Protein AF-A0A956BCN1-F1 (afdb_monomer_lite)

Secondary structure (DSSP, 8-state):
--SHHHHHHHHHHHHHHHHTTS-SSS--EEEEEEE-SSS-EEEEEEETTEEEEEEEETTEEEEEEE-TT-

Sequence (70 aa):
MGGLLAIFAGLSVWARRLAGGAAGDAGIVVIGQRRLDAHTRLVVVEADGRRLLLGVGRDGVRLVKDLTGE

Radius of gyration: 14.41 Å; chains: 1; bounding box: 38×35×28 Å

Structure (mmCIF, N/CA/C/O backbone):
data_AF-A0A956BCN1-F1
#
_entry.id   AF-A0A956BCN1-F1
#
loop_
_atom_site.group_PDB
_atom_site.id
_atom_site.type_symbol
_atom_site.label_atom_id
_atom_site.label_alt_id
_atom_site.label_comp_id
_atom_site.label_asym_id
_atom_site.label_entity_id
_atom_site.label_seq_id
_atom_site.pdbx_PDB_ins_code
_atom_site.Cartn_x
_atom_site.Cartn_y
_atom_site.Cartn_z
_atom_site.occupancy
_atom_site.B_iso_or_equiv
_atom_site.auth_seq_id
_atom_site.auth_comp_id
_atom_site.auth_asym_id
_atom_site.auth_ato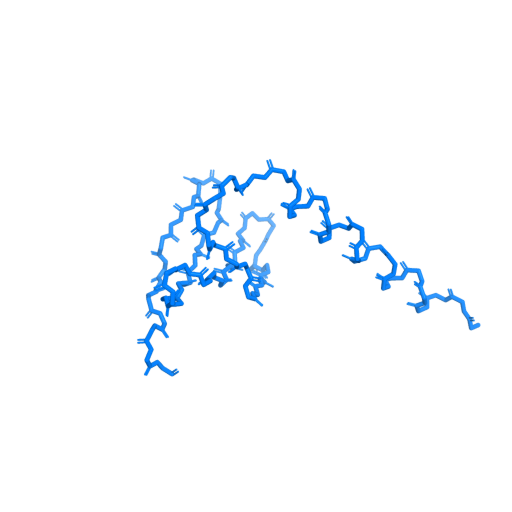m_id
_atom_site.pdbx_PDB_model_num
ATOM 1 N N . MET A 1 1 ? 23.515 25.349 -2.808 1.00 48.19 1 MET A N 1
ATOM 2 C CA . MET A 1 1 ? 22.352 25.099 -1.924 1.00 48.19 1 MET A CA 1
ATOM 3 C C . MET A 1 1 ? 21.043 25.236 -2.714 1.00 48.19 1 MET A C 1
ATOM 5 O O . MET A 1 1 ? 20.328 26.205 -2.532 1.00 48.19 1 MET A O 1
ATOM 9 N N . GLY A 1 2 ? 20.739 24.310 -3.633 1.00 46.62 2 GLY A N 1
ATOM 10 C CA . GLY A 1 2 ? 19.534 24.412 -4.485 1.00 46.62 2 GLY A CA 1
ATOM 11 C C . GLY A 1 2 ? 18.864 23.082 -4.854 1.00 46.62 2 GLY A C 1
ATOM 12 O O . GLY A 1 2 ? 17.797 23.088 -5.449 1.00 46.62 2 GLY A O 1
ATOM 13 N N . GLY A 1 3 ? 19.455 21.937 -4.488 1.00 44.28 3 GLY A N 1
ATOM 14 C CA . GLY A 1 3 ? 18.942 20.615 -4.878 1.00 44.28 3 GLY A CA 1
ATOM 15 C C . GLY A 1 3 ? 17.848 20.046 -3.968 1.00 44.28 3 GLY A C 1
ATOM 16 O O . GLY A 1 3 ? 17.035 19.249 -4.418 1.00 44.28 3 GLY A O 1
ATOM 17 N N . LEU A 1 4 ? 17.785 20.467 -2.700 1.00 49.72 4 LEU A N 1
ATOM 18 C CA . LEU A 1 4 ? 16.853 19.891 -1.721 1.00 49.72 4 LEU A CA 1
ATOM 19 C C . LEU A 1 4 ? 15.396 20.316 -1.964 1.00 49.72 4 LEU A C 1
ATOM 21 O O . LEU A 1 4 ? 14.496 19.491 -1.852 1.00 49.72 4 LEU A O 1
ATOM 25 N N . LEU A 1 5 ? 15.151 21.561 -2.380 1.00 51.78 5 LEU A N 1
ATOM 26 C CA . LEU A 1 5 ? 13.791 22.078 -2.586 1.00 51.78 5 LEU A CA 1
ATOM 27 C C . LEU A 1 5 ? 13.100 21.483 -3.830 1.00 51.78 5 LEU A C 1
ATOM 29 O O . LEU A 1 5 ? 11.882 21.310 -3.832 1.00 51.78 5 LEU A O 1
ATOM 33 N N . ALA A 1 6 ? 13.865 21.086 -4.853 1.00 51.06 6 ALA A N 1
ATOM 34 C CA . ALA A 1 6 ? 13.324 20.477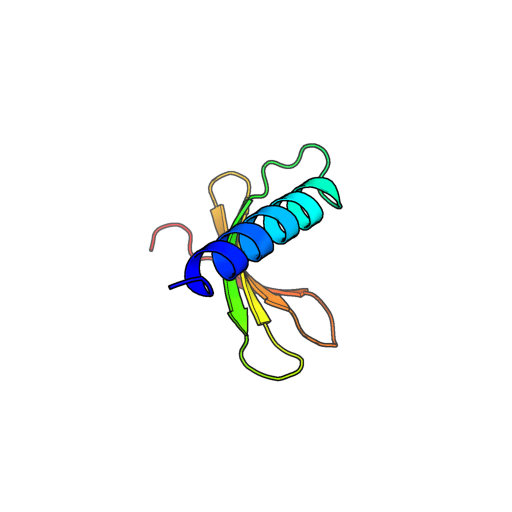 -6.072 1.00 51.06 6 ALA A CA 1
ATOM 35 C C . ALA A 1 6 ? 12.790 19.049 -5.844 1.00 51.06 6 ALA A C 1
ATOM 37 O O . ALA A 1 6 ? 11.818 18.637 -6.477 1.00 51.06 6 ALA A O 1
ATOM 38 N N . ILE A 1 7 ? 13.380 18.308 -4.900 1.00 53.94 7 ILE A N 1
ATOM 39 C CA . ILE A 1 7 ? 12.980 16.928 -4.588 1.00 53.94 7 ILE A CA 1
ATOM 40 C C . ILE A 1 7 ? 11.646 16.917 -3.827 1.00 53.94 7 ILE A C 1
ATOM 42 O O . ILE A 1 7 ? 10.756 16.136 -4.160 1.00 53.94 7 ILE A O 1
ATOM 46 N N . PHE A 1 8 ? 11.456 17.834 -2.872 1.00 52.81 8 PHE A N 1
ATOM 47 C CA . PHE A 1 8 ? 10.192 17.966 -2.135 1.00 52.81 8 PHE A CA 1
ATOM 48 C C . PHE A 1 8 ? 9.045 18.506 -3.003 1.00 52.81 8 PHE A C 1
ATOM 50 O O . PHE A 1 8 ? 7.908 18.038 -2.884 1.00 52.81 8 PHE A O 1
ATOM 57 N N . ALA A 1 9 ? 9.332 19.434 -3.923 1.00 52.28 9 ALA A N 1
ATOM 58 C CA . ALA A 1 9 ? 8.343 19.920 -4.885 1.00 52.28 9 ALA A CA 1
ATOM 59 C C . ALA A 1 9 ? 7.910 18.816 -5.873 1.00 52.28 9 ALA A C 1
ATOM 61 O O . ALA A 1 9 ? 6.715 18.655 -6.130 1.00 52.28 9 ALA A O 1
ATOM 62 N N . GLY A 1 10 ? 8.851 17.992 -6.354 1.00 50.59 10 GLY A N 1
ATOM 63 C CA . GLY A 1 10 ? 8.559 16.839 -7.212 1.00 50.59 10 GLY A CA 1
ATOM 64 C C . GLY A 1 10 ? 7.735 15.749 -6.515 1.00 50.59 10 GLY A C 1
ATOM 65 O O . GLY A 1 10 ? 6.792 15.217 -7.105 1.00 50.59 10 GLY A O 1
ATOM 66 N N . LEU A 1 11 ? 8.021 15.469 -5.236 1.00 53.00 11 LEU A N 1
ATOM 67 C CA . LEU A 1 11 ? 7.262 14.503 -4.430 1.00 53.00 11 LEU A CA 1
ATOM 68 C C . LEU A 1 11 ? 5.812 14.956 -4.190 1.00 53.00 11 LEU A C 1
ATOM 70 O O . LEU A 1 11 ? 4.887 14.148 -4.255 1.00 53.00 11 LEU A O 1
ATOM 74 N N . SER A 1 12 ? 5.607 16.255 -3.961 1.00 53.34 12 SER A N 1
ATOM 75 C CA . SER A 1 12 ? 4.287 16.825 -3.659 1.00 53.34 12 SER A CA 1
ATOM 76 C C . SER A 1 12 ? 3.362 16.846 -4.880 1.00 53.34 12 SER A C 1
ATOM 78 O O . SER A 1 12 ? 2.155 16.627 -4.761 1.00 53.34 12 SER A O 1
ATOM 80 N N . VAL A 1 13 ? 3.916 17.065 -6.077 1.00 52.22 13 VAL A N 1
ATOM 81 C CA . VAL A 1 13 ? 3.146 17.056 -7.331 1.00 52.22 13 VAL A CA 1
ATOM 82 C C . VAL A 1 13 ? 2.840 15.624 -7.788 1.00 52.22 13 VAL A C 1
ATOM 84 O O . VAL A 1 13 ? 1.743 15.376 -8.287 1.00 52.22 13 VAL A O 1
ATOM 87 N N . TRP A 1 14 ? 3.731 14.651 -7.549 1.00 50.75 14 TRP A N 1
ATOM 88 C CA . TRP A 1 14 ? 3.445 13.237 -7.838 1.00 50.75 14 TRP A CA 1
ATOM 89 C C . TRP A 1 14 ? 2.408 12.641 -6.870 1.00 50.75 14 TRP A C 1
ATOM 91 O O . TRP A 1 14 ? 1.507 11.925 -7.307 1.00 50.75 14 TRP A O 1
ATOM 101 N N . ALA A 1 15 ? 2.452 13.025 -5.587 1.00 54.00 15 ALA A N 1
ATOM 102 C CA . ALA A 1 15 ? 1.424 12.671 -4.606 1.00 54.00 15 ALA A CA 1
ATOM 103 C C . ALA A 1 15 ? 0.037 13.224 -4.988 1.00 54.00 15 ALA A C 1
ATOM 105 O O . ALA A 1 15 ? -0.946 12.486 -4.953 1.00 54.00 15 ALA A O 1
ATOM 106 N N . ARG A 1 16 ? -0.054 14.483 -5.448 1.00 52.62 16 ARG A N 1
ATOM 107 C CA . ARG A 1 16 ? -1.322 15.070 -5.931 1.00 52.62 16 ARG A CA 1
ATOM 108 C C . ARG A 1 16 ? -1.845 14.417 -7.211 1.00 52.62 16 ARG A C 1
ATOM 110 O O . ARG A 1 16 ? -3.053 14.302 -7.378 1.00 52.62 16 ARG A O 1
ATOM 117 N N . ARG A 1 17 ? -0.963 13.965 -8.108 1.00 52.34 17 ARG A N 1
ATOM 118 C CA . ARG A 1 17 ? -1.367 13.353 -9.386 1.00 52.34 17 ARG A CA 1
ATOM 119 C C . ARG A 1 17 ? -1.815 11.895 -9.249 1.00 52.34 17 ARG A C 1
ATOM 121 O O . ARG A 1 17 ? -2.582 11.428 -10.081 1.00 52.34 17 ARG A O 1
ATOM 128 N N . LEU A 1 18 ? -1.380 11.202 -8.196 1.00 50.00 18 LEU A N 1
ATOM 129 C CA . LEU A 1 18 ? -1.892 9.878 -7.824 1.00 50.00 18 LEU A CA 1
ATOM 130 C C . LEU A 1 18 ? -3.142 9.955 -6.943 1.00 50.00 18 LEU A C 1
ATOM 132 O O . LEU A 1 18 ? -4.037 9.135 -7.115 1.00 50.00 18 LEU A O 1
ATOM 136 N N . ALA A 1 19 ? -3.252 10.972 -6.083 1.00 49.97 19 ALA A N 1
ATOM 137 C CA . ALA A 1 19 ? -4.488 11.261 -5.356 1.00 49.97 19 ALA A CA 1
ATOM 138 C C . ALA A 1 19 ? -5.629 11.718 -6.288 1.00 49.97 19 ALA A C 1
ATOM 140 O O . ALA A 1 19 ? -6.788 11.426 -6.026 1.00 49.97 19 ALA A O 1
ATOM 141 N N . GLY A 1 20 ? -5.317 12.399 -7.397 1.00 43.44 20 GLY A N 1
ATOM 142 C CA . GLY A 1 20 ? -6.316 12.884 -8.357 1.00 43.44 20 GLY A CA 1
ATOM 143 C C . GLY A 1 20 ? -6.756 11.882 -9.434 1.00 43.44 20 GLY A C 1
ATOM 144 O O . GLY A 1 20 ? -7.566 12.251 -10.277 1.00 43.44 20 GLY A O 1
ATOM 145 N N . GLY A 1 21 ? -6.202 10.661 -9.464 1.00 43.59 21 GLY A N 1
ATOM 146 C CA . GLY A 1 21 ? -6.346 9.750 -10.610 1.00 43.59 21 GLY A CA 1
ATOM 147 C C . GLY A 1 21 ? -7.265 8.539 -10.430 1.00 43.59 21 GLY A C 1
ATOM 148 O O . GLY A 1 21 ? -7.796 8.058 -11.426 1.00 43.59 21 GLY A O 1
ATOM 149 N N . ALA A 1 22 ? -7.453 8.011 -9.217 1.00 46.47 22 ALA A N 1
ATOM 150 C CA . ALA A 1 22 ? -8.200 6.760 -9.044 1.00 46.47 22 ALA A CA 1
ATOM 151 C C . ALA A 1 22 ? -8.635 6.510 -7.591 1.00 46.47 22 ALA A C 1
ATOM 153 O O . ALA A 1 22 ? -8.048 5.674 -6.916 1.00 46.47 22 ALA A O 1
ATOM 154 N N . ALA A 1 23 ? -9.653 7.224 -7.113 1.00 45.50 23 ALA A N 1
ATOM 155 C CA . ALA A 1 23 ? -10.564 6.740 -6.069 1.00 45.50 23 ALA A CA 1
ATOM 156 C C . ALA A 1 23 ? -11.672 7.777 -5.875 1.00 45.50 23 ALA A C 1
ATOM 158 O O . ALA A 1 23 ? -11.544 8.706 -5.080 1.00 45.50 23 ALA A O 1
ATOM 159 N N . GLY A 1 24 ? -12.764 7.628 -6.620 1.00 44.69 24 GLY A N 1
ATOM 160 C CA . GLY A 1 24 ? -14.029 8.153 -6.128 1.00 44.69 24 GLY A CA 1
ATOM 161 C C . GLY A 1 24 ? -14.336 7.472 -4.792 1.00 44.69 24 GLY A C 1
ATOM 162 O O . GLY A 1 24 ? -14.320 6.249 -4.714 1.00 44.69 24 GLY A O 1
ATOM 163 N N . ASP A 1 25 ? -14.537 8.278 -3.755 1.00 51.72 25 ASP A N 1
ATOM 164 C CA . ASP A 1 25 ? -15.470 8.008 -2.655 1.00 51.72 25 ASP A CA 1
ATOM 165 C C . ASP A 1 25 ? -15.316 6.698 -1.845 1.00 51.72 25 ASP A C 1
ATOM 167 O O . ASP A 1 25 ? -16.303 6.166 -1.356 1.00 51.72 25 ASP A O 1
ATOM 171 N N . ALA A 1 26 ? -14.106 6.148 -1.678 1.00 55.22 26 ALA A N 1
ATOM 172 C CA . ALA A 1 26 ? -13.920 4.882 -0.939 1.00 55.22 26 ALA A CA 1
ATOM 173 C C . ALA A 1 26 ? -13.059 4.971 0.337 1.00 55.22 26 ALA A C 1
ATOM 175 O O . ALA A 1 26 ? -12.756 3.948 0.936 1.00 55.22 26 ALA A O 1
ATOM 176 N N . GLY A 1 27 ? -12.620 6.160 0.770 1.00 67.25 27 GLY A N 1
ATOM 177 C CA . GLY A 1 27 ? -11.865 6.286 2.032 1.00 67.25 27 GLY A CA 1
ATOM 178 C C . GLY A 1 27 ? -10.535 5.512 2.068 1.00 67.25 27 GLY A C 1
ATOM 179 O O . GLY A 1 27 ? -10.039 5.192 3.146 1.00 67.25 27 GLY A O 1
ATOM 180 N N . ILE A 1 28 ? -9.959 5.200 0.902 1.00 75.62 28 ILE A N 1
ATOM 181 C CA . ILE A 1 28 ? -8.706 4.447 0.784 1.00 75.62 28 ILE A CA 1
ATOM 182 C C . ILE A 1 28 ? -7.527 5.421 0.757 1.00 75.62 28 ILE A C 1
ATOM 184 O O . ILE A 1 28 ? -7.407 6.248 -0.149 1.00 75.62 28 ILE A O 1
ATOM 188 N N . VAL A 1 29 ? -6.622 5.297 1.725 1.00 83.38 29 VAL A N 1
ATOM 189 C CA . VAL A 1 29 ? -5.432 6.140 1.879 1.00 83.38 29 VAL A CA 1
ATOM 190 C C . VAL A 1 29 ? -4.177 5.282 1.796 1.00 83.38 29 VAL A C 1
ATOM 192 O O . VAL A 1 29 ? -4.034 4.297 2.507 1.00 83.38 29 VAL A O 1
ATOM 195 N N . VAL A 1 30 ? -3.211 5.659 0.961 1.00 85.69 30 VAL A N 1
ATOM 196 C CA . VAL A 1 30 ? -1.903 4.989 0.942 1.00 85.69 30 VAL A CA 1
ATOM 197 C C . VAL A 1 30 ? -1.032 5.559 2.062 1.00 85.69 30 VAL A C 1
ATOM 199 O O . VAL A 1 30 ? -0.650 6.725 2.013 1.00 85.69 30 VAL A O 1
ATOM 202 N N . ILE A 1 31 ? -0.689 4.730 3.049 1.00 87.81 31 ILE A N 1
ATOM 203 C CA . ILE A 1 31 ? 0.121 5.119 4.217 1.00 87.81 31 ILE A CA 1
ATOM 204 C C . ILE A 1 31 ? 1.616 5.044 3.894 1.00 87.81 31 ILE A C 1
ATOM 206 O O . ILE A 1 31 ? 2.421 5.828 4.392 1.00 87.81 31 ILE A O 1
ATOM 210 N N . GLY A 1 32 ? 2.012 4.097 3.045 1.00 85.69 32 GLY A N 1
ATOM 211 C CA . GLY A 1 32 ? 3.414 3.904 2.709 1.00 85.69 32 GLY A CA 1
ATOM 212 C C . GLY A 1 32 ? 3.605 2.979 1.526 1.00 85.69 32 GLY A C 1
ATOM 213 O O . GLY A 1 32 ? 2.736 2.184 1.182 1.00 85.69 32 GLY A O 1
ATOM 214 N N . GLN A 1 33 ? 4.762 3.073 0.885 1.00 91.38 33 GLN A N 1
ATOM 215 C CA . GLN A 1 33 ? 5.133 2.148 -0.175 1.00 91.38 33 GLN A CA 1
ATOM 216 C C . GLN A 1 33 ? 6.638 1.917 -0.197 1.00 91.38 33 GLN A C 1
ATOM 218 O O . GLN A 1 33 ? 7.423 2.837 0.030 1.00 91.38 33 GLN A O 1
ATOM 223 N N . ARG A 1 34 ? 7.045 0.687 -0.506 1.00 91.62 34 ARG A N 1
ATOM 224 C CA . ARG A 1 34 ? 8.444 0.290 -0.635 1.00 91.62 34 ARG A CA 1
ATOM 225 C C . ARG A 1 34 ? 8.623 -0.601 -1.849 1.00 91.62 34 ARG A C 1
ATOM 227 O O . ARG A 1 34 ? 7.920 -1.589 -2.020 1.00 91.62 34 ARG A O 1
ATOM 234 N N . ARG A 1 35 ? 9.587 -0.264 -2.697 1.00 90.81 35 ARG A N 1
ATOM 235 C CA . ARG A 1 35 ? 9.961 -1.110 -3.830 1.00 90.81 35 ARG A CA 1
ATOM 236 C C . ARG A 1 35 ? 10.836 -2.263 -3.330 1.00 90.81 35 ARG A C 1
ATOM 238 O O . ARG A 1 35 ? 11.797 -2.011 -2.607 1.00 90.81 35 ARG A O 1
ATOM 245 N N . LEU A 1 36 ? 10.470 -3.494 -3.682 1.00 88.69 36 LEU A N 1
ATOM 246 C CA . LEU A 1 36 ? 11.257 -4.700 -3.401 1.00 88.69 36 LEU A CA 1
ATOM 247 C C . LEU A 1 36 ? 12.246 -4.960 -4.540 1.00 88.69 36 LEU A C 1
ATOM 249 O O . LEU A 1 36 ? 13.425 -5.183 -4.293 1.00 88.69 36 LEU A O 1
ATOM 253 N N . ASP A 1 37 ? 11.772 -4.861 -5.782 1.00 91.69 37 ASP A N 1
ATOM 254 C CA . ASP A 1 37 ? 12.574 -5.066 -6.987 1.00 91.69 37 ASP A CA 1
ATOM 255 C C . ASP A 1 37 ? 12.040 -4.227 -8.170 1.00 91.69 37 ASP A C 1
ATOM 257 O O . ASP A 1 37 ? 11.190 -3.342 -8.019 1.00 91.69 37 ASP A O 1
ATOM 261 N N . ALA A 1 38 ? 12.560 -4.456 -9.379 1.00 91.69 38 ALA A N 1
ATOM 262 C CA . ALA A 1 38 ? 12.169 -3.708 -10.573 1.00 91.69 38 ALA A CA 1
ATOM 263 C C . ALA A 1 38 ? 10.665 -3.811 -10.910 1.00 91.69 38 ALA A C 1
ATOM 265 O O . ALA A 1 38 ? 10.120 -2.899 -11.535 1.00 91.69 38 ALA A O 1
ATOM 266 N N . HIS A 1 39 ? 9.986 -4.859 -10.464 1.00 91.25 39 HIS A N 1
ATOM 267 C CA . HIS A 1 39 ? 8.603 -5.176 -10.805 1.00 91.25 39 HIS A CA 1
ATOM 268 C C . HIS A 1 39 ? 7.688 -5.327 -9.594 1.00 91.25 39 HIS A C 1
ATOM 270 O O . HIS A 1 39 ? 6.476 -5.299 -9.776 1.00 91.25 39 HIS A O 1
ATOM 276 N N . THR A 1 40 ? 8.247 -5.430 -8.391 1.00 89.31 40 THR A N 1
ATOM 277 C CA . THR A 1 40 ? 7.491 -5.658 -7.162 1.00 89.31 40 THR A CA 1
ATOM 278 C C . THR A 1 40 ? 7.566 -4.457 -6.223 1.00 89.31 40 THR A C 1
ATOM 280 O O . THR A 1 40 ? 8.640 -3.926 -5.911 1.00 89.31 40 THR A O 1
ATOM 283 N N . ARG A 1 41 ? 6.410 -4.043 -5.709 1.00 92.38 41 ARG A N 1
ATOM 284 C CA . ARG A 1 41 ? 6.252 -2.995 -4.700 1.00 92.38 41 ARG A CA 1
ATOM 285 C C . ARG A 1 41 ? 5.334 -3.484 -3.586 1.00 92.38 41 ARG A C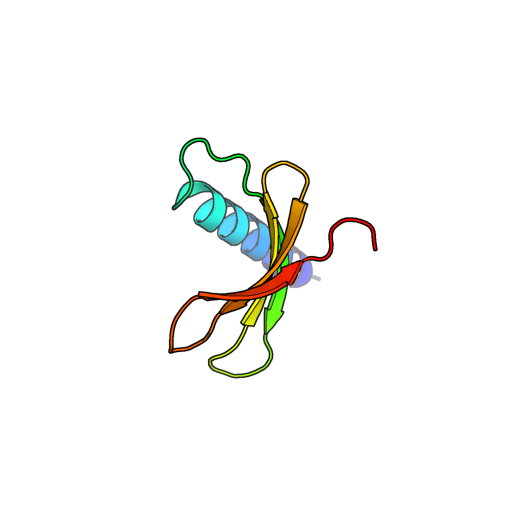 1
ATOM 287 O O . ARG A 1 41 ? 4.289 -4.056 -3.850 1.00 92.38 41 ARG A O 1
ATOM 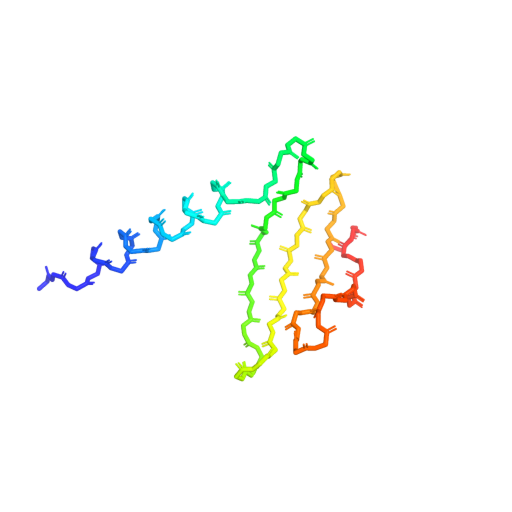294 N N . LEU A 1 42 ? 5.705 -3.208 -2.346 1.00 93.69 42 LEU A N 1
ATOM 295 C CA . LEU A 1 42 ? 4.814 -3.291 -1.198 1.00 93.69 42 LEU A CA 1
ATOM 296 C C . LEU A 1 42 ? 4.149 -1.939 -0.986 1.00 93.69 42 LEU A C 1
ATOM 298 O O . LEU A 1 42 ? 4.820 -0.908 -1.030 1.00 93.69 42 LEU A O 1
ATOM 302 N N . VAL A 1 43 ? 2.847 -1.937 -0.748 1.00 93.19 43 VAL A N 1
ATOM 303 C CA . VAL A 1 43 ? 2.050 -0.742 -0.483 1.00 93.19 43 VAL A CA 1
ATOM 304 C C . VAL A 1 43 ? 1.226 -1.008 0.765 1.00 93.19 43 VAL A C 1
ATOM 306 O O . VAL A 1 43 ? 0.516 -2.001 0.831 1.00 93.19 43 VAL A O 1
ATOM 309 N N . VAL A 1 44 ? 1.327 -0.136 1.757 1.00 92.00 44 VAL A N 1
ATOM 310 C CA . VAL A 1 44 ? 0.437 -0.139 2.915 1.00 92.00 44 VAL A CA 1
ATOM 311 C C . VAL A 1 44 ? -0.689 0.837 2.626 1.00 92.00 44 VAL A C 1
ATOM 313 O O . VAL A 1 44 ? -0.428 2.007 2.334 1.00 92.00 44 VAL A O 1
ATOM 316 N N . VAL A 1 45 ? -1.923 0.361 2.710 1.00 91.06 45 VAL A N 1
ATOM 317 C CA . VAL A 1 45 ? -3.129 1.173 2.553 1.00 91.06 45 VAL A CA 1
ATOM 318 C C . VAL A 1 45 ? -3.980 1.099 3.810 1.00 91.06 45 VAL A C 1
ATOM 320 O O . VAL A 1 45 ? -4.036 0.061 4.461 1.00 91.06 45 VAL A O 1
ATOM 323 N N . GLU A 1 46 ? -4.629 2.201 4.151 1.00 86.31 46 GLU A N 1
ATOM 324 C CA . GLU A 1 46 ? -5.725 2.258 5.104 1.00 86.31 46 GLU A CA 1
ATOM 325 C C . GLU A 1 46 ? -7.027 2.318 4.312 1.00 86.31 46 GLU A C 1
ATOM 327 O O . GLU A 1 46 ? -7.159 3.162 3.430 1.00 86.31 46 GLU A O 1
ATOM 332 N N . ALA A 1 47 ? -7.961 1.417 4.584 1.00 86.19 47 ALA A N 1
ATOM 333 C CA . ALA A 1 47 ? -9.290 1.408 3.984 1.00 86.19 47 ALA A CA 1
ATOM 334 C C . ALA A 1 47 ? -10.293 1.031 5.072 1.00 86.19 47 ALA A C 1
ATOM 336 O O . ALA A 1 47 ? -10.092 0.028 5.757 1.00 86.19 47 ALA A O 1
ATOM 337 N N . ASP A 1 48 ? -11.324 1.852 5.276 1.00 84.75 48 ASP A N 1
ATOM 338 C CA . ASP A 1 48 ? -12.357 1.619 6.298 1.00 84.75 48 ASP A CA 1
ATOM 339 C C . ASP A 1 48 ? -11.775 1.364 7.708 1.00 84.75 48 ASP A C 1
ATOM 341 O O . ASP A 1 48 ? -12.220 0.486 8.446 1.00 84.75 48 ASP A O 1
ATOM 345 N N . GLY A 1 49 ? -10.711 2.093 8.069 1.00 84.75 49 GLY A N 1
ATOM 346 C CA . GLY A 1 49 ? -10.007 1.943 9.352 1.00 84.75 49 GLY A CA 1
ATOM 347 C C . GLY A 1 49 ? -9.148 0.678 9.480 1.00 84.75 49 GLY A C 1
ATOM 348 O O . GLY A 1 49 ? -8.545 0.446 10.527 1.00 84.75 49 GLY A O 1
ATOM 349 N N . ARG A 1 50 ? -9.057 -0.139 8.426 1.00 87.50 50 ARG A N 1
ATOM 350 C CA . ARG A 1 50 ? -8.199 -1.326 8.361 1.00 87.50 50 ARG A CA 1
ATOM 351 C C . ARG A 1 50 ? -6.906 -0.994 7.654 1.00 87.50 50 ARG A C 1
ATOM 353 O O . ARG A 1 50 ? -6.917 -0.334 6.617 1.00 87.50 50 ARG A O 1
ATOM 360 N N . ARG A 1 51 ? -5.790 -1.506 8.168 1.00 91.69 51 ARG A N 1
ATOM 361 C CA . ARG A 1 51 ? -4.485 -1.367 7.515 1.00 91.69 51 ARG A CA 1
ATOM 362 C C . ARG A 1 51 ? -4.140 -2.642 6.779 1.00 91.69 51 ARG A C 1
ATOM 364 O O . ARG A 1 51 ? -4.090 -3.712 7.369 1.00 91.69 51 ARG A O 1
ATOM 371 N N . LEU A 1 52 ? -3.876 -2.530 5.486 1.00 93.06 52 LEU A N 1
ATOM 372 C CA . LEU A 1 52 ? -3.613 -3.654 4.601 1.00 93.06 52 LEU A CA 1
ATOM 373 C C . LEU A 1 52 ? -2.252 -3.478 3.935 1.00 93.06 52 LEU A C 1
ATOM 375 O O . LEU A 1 52 ? -1.947 -2.425 3.377 1.00 93.06 52 LEU A O 1
ATOM 379 N N . LEU A 1 53 ? -1.443 -4.532 3.955 1.00 94.00 53 LEU A N 1
ATOM 380 C CA . LEU A 1 53 ? -0.220 -4.639 3.176 1.00 94.00 53 LEU A CA 1
ATOM 381 C C . LEU A 1 53 ? -0.530 -5.334 1.854 1.00 94.00 53 LEU A C 1
ATOM 383 O O . LEU A 1 53 ? -0.866 -6.518 1.815 1.00 94.00 53 LEU A O 1
ATOM 387 N N . LEU A 1 54 ? -0.370 -4.601 0.763 1.00 93.62 54 LEU A N 1
ATOM 388 C CA . LEU A 1 54 ? -0.570 -5.062 -0.599 1.00 93.62 54 LEU A CA 1
ATOM 389 C C . LEU A 1 54 ? 0.777 -5.271 -1.292 1.00 93.62 54 LEU A C 1
ATOM 391 O O . LEU A 1 54 ? 1.673 -4.432 -1.213 1.00 93.62 54 LEU A O 1
ATOM 395 N N . GLY A 1 55 ? 0.910 -6.381 -2.003 1.00 93.81 55 GLY A N 1
ATOM 396 C CA . GLY A 1 55 ? 1.982 -6.638 -2.951 1.00 93.81 55 GLY A CA 1
ATOM 397 C C . GLY A 1 55 ? 1.494 -6.299 -4.350 1.00 93.81 55 GLY A C 1
ATOM 398 O O . GLY A 1 55 ? 0.482 -6.826 -4.799 1.00 93.81 55 GLY A O 1
ATOM 399 N N . VAL A 1 56 ? 2.202 -5.410 -5.031 1.00 91.62 56 VAL A N 1
ATOM 400 C CA . VAL A 1 56 ? 1.929 -4.987 -6.404 1.00 91.62 56 VAL A CA 1
ATOM 401 C C . VAL A 1 56 ? 3.062 -5.507 -7.276 1.00 91.62 56 VAL A C 1
ATOM 403 O O . VAL A 1 56 ? 4.206 -5.086 -7.106 1.00 91.62 56 VAL A O 1
ATOM 406 N N . GLY A 1 57 ? 2.743 -6.437 -8.170 1.00 91.25 57 GLY A N 1
ATOM 407 C CA . GLY A 1 57 ? 3.681 -7.098 -9.074 1.00 91.25 57 GLY A CA 1
ATOM 408 C C . GLY A 1 57 ? 3.208 -7.064 -10.527 1.00 91.25 57 GLY A C 1
ATOM 409 O O . GLY A 1 57 ? 2.227 -6.397 -10.860 1.00 91.25 57 GLY A O 1
ATOM 410 N N . ARG A 1 58 ? 3.881 -7.821 -11.404 1.00 89.00 58 ARG A N 1
ATOM 411 C CA . ARG A 1 58 ? 3.456 -7.976 -12.811 1.00 89.00 58 ARG A CA 1
ATOM 412 C C . ARG A 1 58 ? 2.091 -8.648 -12.937 1.00 89.00 58 ARG A C 1
ATOM 414 O O . ARG A 1 58 ? 1.329 -8.302 -13.830 1.00 89.00 58 ARG A O 1
ATOM 421 N N . ASP A 1 59 ? 1.795 -9.561 -12.020 1.00 87.75 59 ASP A N 1
ATOM 422 C CA . ASP A 1 59 ? 0.546 -10.325 -11.977 1.00 87.75 59 ASP A CA 1
ATOM 423 C C . ASP A 1 59 ? -0.619 -9.538 -11.353 1.00 87.75 59 ASP A C 1
ATOM 425 O O . ASP A 1 59 ? -1.729 -10.049 -11.232 1.00 87.75 59 ASP A O 1
ATOM 429 N N . GLY A 1 60 ? -0.377 -8.284 -10.955 1.00 85.50 60 GLY A N 1
ATOM 430 C CA . GLY A 1 60 ? -1.373 -7.395 -10.371 1.00 85.50 60 GLY A CA 1
ATOM 431 C C . GLY A 1 60 ? -1.168 -7.145 -8.879 1.00 85.50 60 GLY A C 1
ATOM 432 O O . GLY A 1 60 ? -0.047 -7.166 -8.364 1.00 85.50 60 GLY A O 1
ATOM 433 N N . VAL A 1 61 ? -2.269 -6.837 -8.193 1.00 89.94 61 VAL A N 1
ATOM 434 C CA . VAL A 1 61 ? -2.296 -6.475 -6.770 1.00 89.94 61 VAL A CA 1
ATOM 435 C 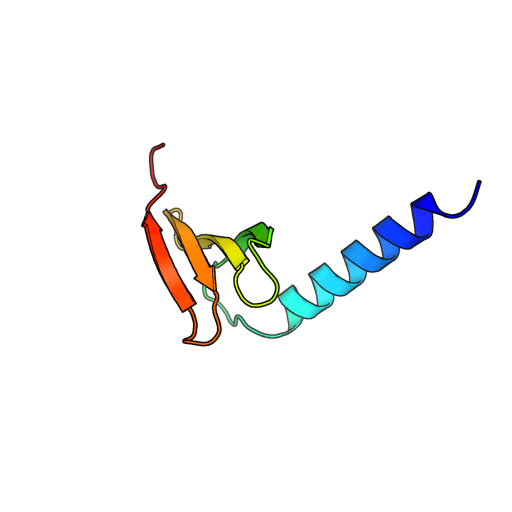C . VAL A 1 61 ? -2.791 -7.662 -5.952 1.00 89.94 61 VAL A C 1
ATOM 437 O O . VAL A 1 61 ? -3.828 -8.242 -6.260 1.00 89.94 61 VAL A O 1
ATOM 440 N N . ARG A 1 62 ? -2.083 -7.996 -4.873 1.00 91.62 62 ARG A N 1
ATOM 441 C CA . ARG A 1 62 ? -2.461 -9.059 -3.939 1.00 91.62 62 ARG A CA 1
ATOM 442 C C . ARG A 1 62 ? -2.380 -8.568 -2.501 1.00 91.62 62 ARG A C 1
ATOM 444 O O . ARG A 1 62 ? -1.420 -7.899 -2.131 1.00 91.62 62 ARG A O 1
ATOM 451 N N . LEU A 1 63 ? -3.339 -8.962 -1.667 1.00 93.19 63 LEU A N 1
ATOM 452 C CA . LEU A 1 63 ? -3.227 -8.797 -0.220 1.00 93.19 63 LEU A CA 1
ATOM 453 C C . LEU A 1 63 ? -2.135 -9.730 0.318 1.00 93.19 63 LEU A C 1
ATOM 455 O O . LEU A 1 63 ? -2.238 -10.950 0.199 1.00 93.19 63 LEU A O 1
ATOM 459 N N . VAL A 1 64 ? -1.083 -9.146 0.886 1.00 93.88 64 VAL A N 1
ATOM 460 C CA . VAL A 1 64 ? 0.011 -9.877 1.538 1.00 93.88 64 VAL A CA 1
ATOM 461 C C . VAL A 1 64 ? -0.343 -10.136 2.995 1.00 93.88 64 VAL A C 1
ATOM 463 O O . VAL A 1 64 ? -0.184 -11.259 3.466 1.00 93.88 64 VAL A O 1
ATOM 466 N N . LYS A 1 65 ? -0.816 -9.104 3.705 1.00 93.81 65 LYS A N 1
ATOM 467 C CA . LYS A 1 65 ? -1.159 -9.20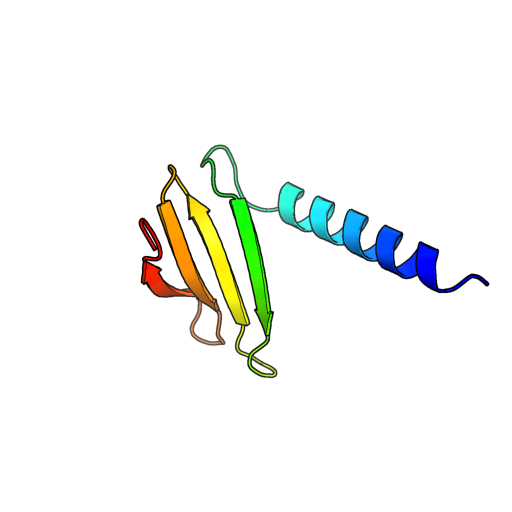1 5.126 1.00 93.81 65 LYS A CA 1
ATOM 468 C C . LYS A 1 65 ? -2.166 -8.125 5.539 1.00 93.81 65 LYS A C 1
ATOM 470 O O . LYS A 1 65 ? -2.100 -7.003 5.048 1.00 93.81 65 LYS A O 1
ATOM 475 N N . ASP A 1 66 ? -3.061 -8.469 6.459 1.00 93.06 66 ASP A N 1
ATOM 476 C CA . ASP A 1 66 ? -3.841 -7.499 7.233 1.00 93.06 66 ASP A CA 1
ATOM 477 C C . ASP A 1 66 ? -3.030 -7.102 8.480 1.00 93.06 66 ASP A C 1
ATOM 479 O O . ASP A 1 66 ? -2.583 -7.968 9.231 1.00 93.06 66 ASP A O 1
ATOM 483 N N . LEU A 1 67 ? -2.780 -5.803 8.637 1.00 91.62 67 LEU A N 1
ATOM 484 C CA . LEU A 1 67 ? -1.988 -5.193 9.710 1.00 91.62 67 LEU A CA 1
ATOM 485 C C . LEU A 1 67 ? -2.877 -4.532 10.778 1.00 91.62 67 LEU A C 1
ATOM 487 O O . LEU A 1 67 ? -2.405 -3.715 11.568 1.00 91.62 67 LEU A O 1
ATOM 491 N N . THR A 1 68 ? -4.181 -4.794 10.769 1.00 88.88 68 THR A N 1
ATOM 492 C CA . THR A 1 68 ? -5.119 -4.190 11.715 1.00 88.88 68 THR A CA 1
ATOM 493 C C . THR A 1 68 ? -4.854 -4.742 13.115 1.00 88.88 68 THR A C 1
ATOM 495 O O . THR A 1 68 ? -5.011 -5.937 13.353 1.00 88.88 68 THR A O 1
ATOM 498 N N . GLY A 1 69 ? -4.482 -3.862 14.048 1.00 76.81 69 GLY A N 1
ATOM 499 C CA . GLY A 1 69 ? -4.265 -4.212 15.456 1.00 76.81 69 GLY A CA 1
ATOM 500 C C . GLY A 1 69 ? -2.837 -4.625 15.832 1.00 76.81 69 GLY A C 1
ATOM 501 O O . GLY A 1 69 ? -2.643 -5.062 16.964 1.00 76.81 69 GLY A O 1
ATOM 502 N N . GLU A 1 70 ? -1.865 -4.486 14.922 1.00 65.25 70 GLU A N 1
ATOM 503 C CA . GLU A 1 70 ? -0.424 -4.569 15.238 1.00 65.25 70 GLU A CA 1
ATOM 504 C C . GLU A 1 70 ? 0.171 -3.224 15.685 1.00 65.25 70 GLU A C 1
ATOM 506 O O . GLU A 1 70 ? -0.337 -2.159 15.252 1.00 65.25 70 GLU A O 1
#

Foldseek 3Di:
DPPPVVVVVVVVVVVVVVVPPDDDPFQKAWPDKDAPDPFWIWTWIQTPNWTFIWIQGPVGIDTPDTPRPD

pLDDT: mean 74.19, std 19.37, range [43.44, 94.0]